Protein AF-A0A8J3AEP8-F1 (afdb_monomer_lite)

Secondary structure (DSSP, 8-state):
---PPPP-----------------PBBTTT--B-SSSB-SSHHHHHHHHHHHHHHHHHHHHS-TTTS-HHHHHHHHHHHHHHHHHHHHTT-

Foldseek 3Di:
DDDDDDDDDDPPPPPPPPPPVLVQAAALQPRHGHNDHAHPDPVSLVRLVVLLVVLVVVVVVDDPVPDDPVSVVVSVVSNVSSVVRNVVVVD

pLDDT: mean 77.84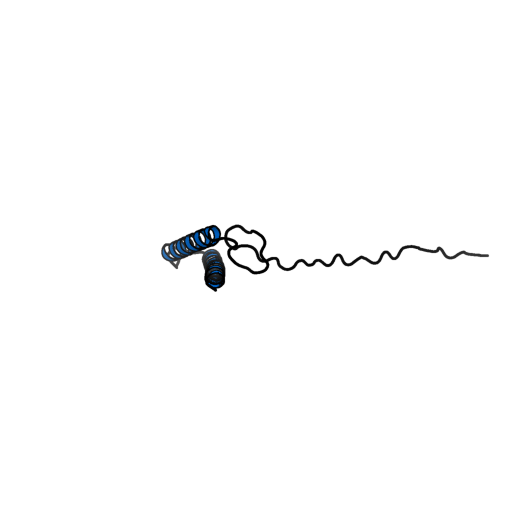, std 19.44, range [43.12, 97.62]

Structure (mmCIF, N/CA/C/O backbone):
data_AF-A0A8J3AEP8-F1
#
_entry.id   AF-A0A8J3AEP8-F1
#
loop_
_atom_site.group_PDB
_atom_site.id
_atom_site.type_symbol
_atom_site.label_atom_id
_atom_site.label_alt_id
_atom_site.label_comp_id
_atom_site.label_asym_id
_atom_site.label_entity_id
_atom_site.label_seq_id
_atom_site.pdbx_PDB_ins_code
_atom_site.Cartn_x
_atom_site.Cartn_y
_atom_site.Cartn_z
_atom_site.occupancy
_atom_site.B_iso_or_equiv
_atom_site.auth_seq_id
_atom_site.auth_comp_id
_atom_site.auth_asym_id
_atom_site.auth_atom_id
_atom_site.pdbx_PDB_model_num
ATOM 1 N N . MET A 1 1 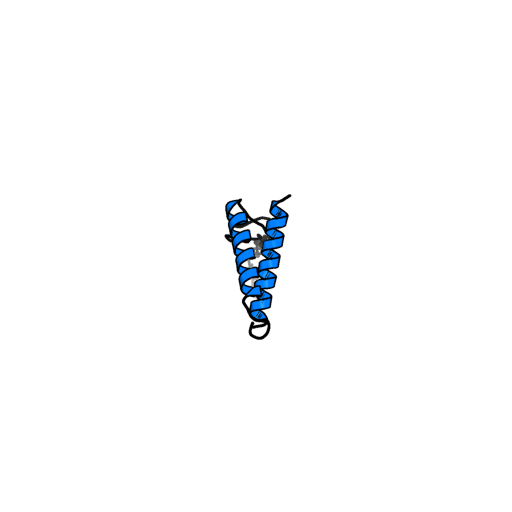? 47.566 -61.691 23.738 1.00 43.12 1 MET A N 1
ATOM 2 C CA . MET A 1 1 ? 46.300 -60.944 23.882 1.00 43.12 1 MET A CA 1
ATOM 3 C C . MET A 1 1 ? 46.431 -59.678 23.055 1.00 43.12 1 MET A C 1
ATOM 5 O O . MET A 1 1 ? 47.072 -58.738 23.500 1.00 43.12 1 MET A O 1
ATOM 9 N N . SER A 1 2 ? 45.931 -59.704 21.820 1.00 45.34 2 SER A N 1
ATOM 10 C CA . SER A 1 2 ? 46.019 -58.591 20.869 1.00 45.34 2 SER A CA 1
ATOM 11 C C . SER A 1 2 ? 44.603 -58.106 20.599 1.00 45.34 2 SER A C 1
ATOM 13 O O . SER A 1 2 ? 43.795 -58.874 20.084 1.00 45.34 2 SER A O 1
ATOM 15 N N . LEU A 1 3 ? 44.286 -56.869 20.980 1.00 48.00 3 LEU A N 1
ATOM 16 C CA . LEU A 1 3 ? 43.007 -56.240 20.658 1.00 48.00 3 LEU A CA 1
ATOM 17 C C . LEU A 1 3 ? 43.266 -55.084 19.693 1.00 48.00 3 LEU A C 1
ATOM 19 O O . LEU A 1 3 ? 43.849 -54.060 20.047 1.00 48.00 3 LEU A O 1
ATOM 23 N N . SER A 1 4 ? 42.873 -55.316 18.445 1.00 44.62 4 SER A N 1
ATOM 24 C CA . SER A 1 4 ? 42.937 -54.380 17.330 1.00 44.62 4 SER A CA 1
ATOM 25 C C . SER A 1 4 ? 42.000 -53.190 17.557 1.00 44.62 4 SER A C 1
ATOM 27 O O . SER A 1 4 ? 40.836 -53.362 17.914 1.00 44.62 4 SER A O 1
ATOM 29 N N . ARG A 1 5 ? 42.504 -51.974 17.312 1.00 55.38 5 ARG A N 1
ATOM 30 C CA . ARG A 1 5 ? 41.705 -50.737 17.250 1.00 55.38 5 ARG A CA 1
ATOM 31 C C . ARG A 1 5 ? 40.813 -50.761 16.002 1.00 55.38 5 ARG A C 1
ATOM 33 O O . ARG A 1 5 ? 41.337 -51.045 14.925 1.00 55.38 5 ARG A O 1
ATOM 40 N N . PRO A 1 6 ? 39.523 -50.399 16.083 1.00 51.81 6 PRO A N 1
ATOM 41 C CA . PRO A 1 6 ? 38.740 -50.142 14.886 1.00 51.81 6 PRO A CA 1
ATOM 42 C C . PRO A 1 6 ? 39.096 -48.772 14.291 1.00 51.81 6 PRO A C 1
ATOM 44 O O . PRO A 1 6 ? 39.156 -47.753 14.980 1.00 51.81 6 PRO A O 1
ATOM 47 N N . HIS A 1 7 ? 39.350 -48.786 12.986 1.00 47.69 7 HIS A N 1
ATOM 48 C CA . HIS A 1 7 ? 39.478 -47.630 12.109 1.00 47.69 7 HIS A CA 1
ATOM 49 C C . HIS A 1 7 ? 38.065 -47.141 11.754 1.00 47.69 7 HIS A C 1
ATOM 51 O O . HIS A 1 7 ? 37.278 -47.914 11.213 1.00 47.69 7 HIS A O 1
ATOM 57 N N . VAL A 1 8 ? 37.734 -45.887 12.069 1.00 54.34 8 VAL A N 1
ATOM 58 C CA . VAL A 1 8 ? 36.500 -45.233 11.606 1.00 54.34 8 VAL A CA 1
ATOM 59 C C . VAL A 1 8 ? 36.882 -44.294 10.460 1.00 54.34 8 VAL A C 1
ATOM 61 O O . VAL A 1 8 ? 37.565 -43.301 10.715 1.00 54.34 8 VAL A O 1
ATOM 64 N N . PRO A 1 9 ? 36.497 -44.586 9.206 1.00 48.09 9 PRO A N 1
ATOM 65 C CA . PRO A 1 9 ? 36.633 -43.646 8.110 1.00 48.09 9 PRO A CA 1
ATOM 66 C C . PRO A 1 9 ? 35.377 -42.771 8.029 1.00 48.09 9 PRO A C 1
ATOM 68 O O . PRO A 1 9 ? 34.260 -43.247 8.222 1.00 48.09 9 PRO A O 1
ATOM 71 N N . GLY A 1 10 ? 35.562 -41.498 7.685 1.00 43.84 10 GLY A N 1
ATOM 72 C CA . GLY A 1 10 ? 34.460 -40.638 7.259 1.00 43.84 10 GLY A CA 1
ATOM 73 C C . GLY A 1 10 ? 34.007 -39.612 8.287 1.00 43.84 10 GLY A C 1
ATOM 74 O O . GLY A 1 10 ? 32.818 -39.517 8.578 1.00 43.84 10 GLY A O 1
ATOM 75 N N . SER A 1 11 ? 34.919 -38.750 8.741 1.00 45.50 11 SER A N 1
ATOM 76 C CA . SER A 1 11 ? 34.528 -37.366 9.023 1.00 45.50 11 SER A CA 1
ATOM 77 C C . SER A 1 11 ? 34.178 -36.715 7.685 1.00 45.50 11 SER A C 1
ATOM 79 O O . SER A 1 11 ? 34.989 -36.013 7.090 1.00 45.50 11 SER A O 1
ATOM 81 N N . ALA A 1 12 ? 32.989 -37.022 7.165 1.00 47.25 12 ALA A N 1
ATOM 82 C CA . ALA A 1 12 ? 32.342 -36.142 6.216 1.00 47.25 12 ALA A CA 1
ATOM 83 C C . ALA A 1 12 ? 32.110 -34.850 6.991 1.00 47.25 12 ALA A C 1
ATOM 85 O O . ALA A 1 12 ? 31.222 -34.771 7.841 1.00 47.25 12 ALA A O 1
ATOM 86 N N . GLU A 1 13 ? 32.993 -33.880 6.764 1.00 50.00 13 GLU A N 1
ATOM 87 C CA . GLU A 1 13 ? 32.753 -32.495 7.121 1.00 50.00 13 GLU A CA 1
ATOM 88 C C . GLU A 1 13 ? 31.295 -32.201 6.761 1.00 50.00 13 GLU A C 1
ATOM 90 O O . GLU 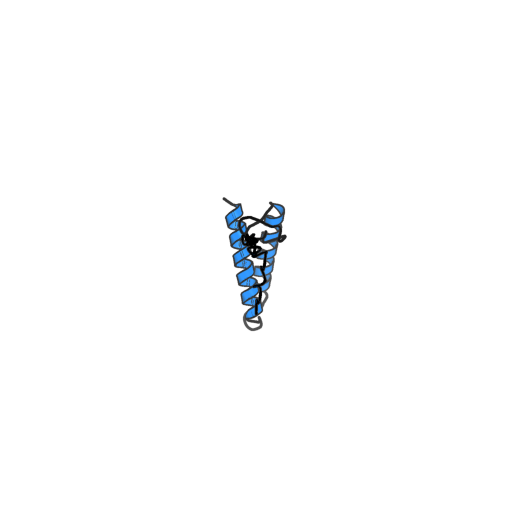A 1 13 ? 30.886 -32.492 5.626 1.00 50.00 13 GLU A O 1
ATOM 95 N N . PRO A 1 14 ? 30.471 -31.681 7.684 1.00 47.94 14 PRO A N 1
ATOM 96 C CA . PRO A 1 14 ? 29.239 -31.074 7.251 1.00 47.94 14 PRO A CA 1
ATOM 97 C C . PRO A 1 14 ? 29.702 -29.934 6.354 1.00 47.94 14 PRO A C 1
ATOM 99 O O . PRO A 1 14 ? 30.164 -28.905 6.845 1.00 47.94 14 PRO A O 1
ATOM 102 N N . ARG A 1 15 ? 29.653 -30.149 5.029 1.00 43.56 15 ARG A N 1
ATOM 103 C CA . ARG A 1 15 ? 29.642 -29.066 4.055 1.00 43.56 15 ARG A CA 1
ATOM 104 C C . ARG A 1 15 ? 28.562 -28.171 4.604 1.00 43.56 15 ARG A C 1
ATOM 106 O O . ARG A 1 15 ? 27.389 -28.544 4.575 1.00 43.56 15 ARG A O 1
ATOM 113 N N . ALA A 1 16 ? 28.991 -27.069 5.208 1.00 47.66 16 ALA A N 1
ATOM 114 C CA . ALA A 1 16 ? 28.137 -25.959 5.505 1.00 47.66 16 ALA A CA 1
ATOM 115 C C . ALA A 1 16 ? 27.498 -25.663 4.156 1.00 47.66 16 ALA A C 1
ATOM 117 O O . ALA A 1 16 ? 28.115 -25.085 3.261 1.00 47.66 16 ALA A O 1
ATOM 118 N N . ALA A 1 17 ? 26.291 -26.193 3.960 1.00 48.34 17 ALA A N 1
ATOM 119 C CA . ALA A 1 17 ? 25.344 -25.611 3.058 1.00 48.34 17 ALA A CA 1
ATOM 120 C C . ALA A 1 17 ? 25.226 -24.214 3.636 1.00 48.34 17 ALA A C 1
ATOM 122 O O . ALA A 1 17 ? 24.574 -24.011 4.660 1.00 48.34 17 ALA A O 1
ATOM 123 N N . HIS A 1 18 ? 26.029 -23.307 3.082 1.00 45.38 18 HIS A N 1
ATOM 124 C CA . HIS A 1 18 ? 25.874 -21.895 3.283 1.00 45.38 18 HIS A CA 1
ATOM 125 C C . HIS A 1 18 ? 24.421 -21.660 2.923 1.00 45.38 18 HIS A C 1
ATOM 127 O O . HIS A 1 18 ? 24.041 -21.647 1.752 1.00 45.38 18 HIS A O 1
ATOM 133 N N . ALA A 1 19 ? 23.592 -21.582 3.957 1.00 45.47 19 ALA A N 1
ATOM 134 C CA . ALA A 1 19 ? 22.339 -20.893 3.901 1.00 45.47 19 ALA A CA 1
ATOM 135 C C . ALA A 1 19 ? 22.723 -19.437 3.626 1.00 45.47 19 ALA A C 1
ATOM 137 O O . ALA A 1 19 ? 22.692 -18.591 4.510 1.00 45.47 19 ALA A O 1
ATOM 138 N N . ASP A 1 20 ? 23.083 -19.152 2.373 1.00 43.25 20 ASP A N 1
ATOM 139 C CA . ASP A 1 20 ? 22.866 -17.871 1.717 1.00 43.25 20 ASP A CA 1
ATOM 140 C C . ASP A 1 20 ? 21.337 -17.726 1.587 1.00 43.25 20 ASP A C 1
ATOM 142 O O . ASP A 1 20 ? 20.770 -17.527 0.517 1.00 43.25 20 ASP A O 1
ATOM 146 N N . ALA A 1 21 ? 20.632 -17.820 2.718 1.00 47.06 21 ALA A N 1
ATOM 147 C CA . ALA A 1 21 ? 19.422 -17.069 2.929 1.00 47.06 21 ALA A CA 1
ATOM 148 C C . ALA A 1 21 ? 19.891 -15.617 3.020 1.00 47.06 21 ALA A C 1
ATOM 150 O O . ALA A 1 21 ? 19.887 -14.999 4.080 1.00 47.06 21 ALA A O 1
ATOM 151 N N . ARG A 1 22 ? 20.342 -15.066 1.884 1.00 52.16 22 ARG A N 1
ATOM 152 C CA . ARG A 1 22 ? 20.113 -13.653 1.632 1.00 52.16 22 ARG A CA 1
ATOM 153 C C . ARG A 1 22 ? 18.641 -13.508 1.922 1.00 52.16 22 ARG A C 1
ATOM 155 O O . ARG A 1 22 ? 17.842 -14.192 1.277 1.00 52.16 22 ARG A O 1
ATOM 162 N N . ASP A 1 23 ? 18.321 -12.748 2.960 1.00 53.72 23 ASP A N 1
ATOM 163 C CA . ASP A 1 23 ? 16.975 -12.285 3.247 1.00 53.72 23 ASP A CA 1
ATOM 164 C C . ASP A 1 23 ? 16.495 -11.627 1.953 1.00 53.72 23 ASP A C 1
ATOM 166 O O . ASP A 1 23 ? 16.782 -10.465 1.668 1.00 53.72 23 ASP A O 1
ATOM 170 N N . THR A 1 24 ? 15.928 -12.443 1.066 1.00 55.28 24 THR A N 1
ATOM 171 C CA . THR A 1 24 ? 15.606 -12.044 -0.292 1.00 55.28 24 THR A CA 1
ATOM 172 C C . THR A 1 24 ? 14.332 -11.273 -0.104 1.00 55.28 24 THR A C 1
ATOM 174 O O . THR A 1 24 ? 13.249 -11.844 0.042 1.00 55.28 24 THR A O 1
ATOM 177 N N . ALA A 1 25 ? 14.490 -9.970 0.059 1.00 77.06 25 ALA A N 1
ATOM 178 C CA . ALA A 1 25 ? 13.382 -9.101 0.332 1.00 77.06 25 ALA A CA 1
ATOM 179 C C . ALA A 1 25 ? 12.351 -9.235 -0.794 1.00 77.06 25 ALA A C 1
ATOM 181 O O . ALA A 1 25 ? 12.678 -9.219 -1.971 1.00 77.06 25 ALA A O 1
ATOM 182 N N . GLY A 1 26 ? 11.083 -9.425 -0.449 1.00 88.12 26 GLY A N 1
ATOM 183 C CA . GLY A 1 26 ? 10.039 -9.619 -1.451 1.00 88.12 26 GLY A CA 1
ATOM 184 C C . GLY A 1 26 ? 9.533 -8.301 -2.033 1.00 88.12 26 GLY A C 1
ATOM 185 O O . GLY A 1 26 ? 9.514 -7.261 -1.367 1.00 88.12 26 GLY A O 1
ATOM 186 N N . CYS A 1 27 ? 9.011 -8.367 -3.255 1.00 91.75 27 CYS A N 1
ATOM 187 C CA . CYS A 1 27 ? 8.123 -7.350 -3.788 1.00 91.75 27 CYS A CA 1
ATOM 188 C C . CYS A 1 27 ? 6.950 -7.167 -2.822 1.00 91.75 27 CYS A C 1
ATOM 190 O O . CYS A 1 27 ? 6.216 -8.113 -2.534 1.00 91.75 27 CYS A O 1
ATOM 192 N N . VAL A 1 28 ? 6.724 -5.945 -2.346 1.00 92.25 28 VAL A N 1
ATOM 193 C CA . VAL A 1 28 ? 5.695 -5.677 -1.332 1.00 92.25 28 VAL A CA 1
ATOM 194 C C . VAL A 1 28 ? 4.278 -5.966 -1.832 1.00 92.25 28 VAL A C 1
ATOM 196 O O . VAL A 1 28 ? 3.392 -6.213 -1.013 1.00 92.25 28 VAL A O 1
ATOM 199 N N . ALA A 1 29 ? 4.067 -5.947 -3.153 1.00 93.50 29 ALA A N 1
ATOM 200 C CA . ALA A 1 29 ? 2.767 -6.161 -3.783 1.00 93.50 29 ALA A CA 1
ATOM 201 C C . ALA A 1 29 ? 2.501 -7.631 -4.144 1.00 93.50 29 ALA A C 1
ATOM 203 O O . ALA A 1 29 ? 1.423 -8.136 -3.847 1.00 93.50 29 ALA A O 1
ATOM 204 N N . CYS A 1 30 ? 3.454 -8.318 -4.784 1.00 92.38 30 CYS A N 1
ATOM 205 C CA . CYS A 1 30 ? 3.246 -9.678 -5.304 1.00 92.38 30 CYS A CA 1
ATOM 206 C C . CYS A 1 30 ? 4.096 -10.759 -4.621 1.00 92.38 30 CYS A C 1
ATOM 208 O O . CYS A 1 30 ? 3.934 -11.935 -4.929 1.00 92.38 30 CYS A O 1
ATOM 210 N N . GLY A 1 31 ? 5.013 -10.384 -3.726 1.00 90.38 31 GLY A N 1
ATOM 211 C CA . GLY A 1 31 ? 5.899 -11.318 -3.029 1.00 90.38 31 GLY A CA 1
ATOM 212 C C . GLY A 1 31 ? 7.028 -11.899 -3.882 1.00 90.38 31 GLY A C 1
ATOM 213 O O . GLY A 1 31 ? 7.789 -12.715 -3.374 1.00 90.38 31 GLY A O 1
ATOM 214 N N . ALA A 1 32 ? 7.165 -11.491 -5.151 1.00 90.44 32 ALA A N 1
ATOM 215 C CA . ALA A 1 32 ? 8.271 -11.928 -6.001 1.00 90.44 32 ALA A CA 1
ATOM 216 C C . ALA A 1 32 ? 9.627 -11.600 -5.347 1.00 90.44 32 ALA A C 1
ATOM 218 O O . ALA A 1 32 ? 9.764 -10.510 -4.790 1.00 90.44 32 ALA A O 1
ATOM 219 N N . PRO A 1 33 ? 10.618 -12.502 -5.403 1.00 89.06 33 PRO A N 1
ATOM 220 C CA . PRO A 1 33 ? 11.915 -12.285 -4.770 1.00 89.06 33 PRO A CA 1
ATOM 221 C C . PRO A 1 33 ? 12.639 -11.080 -5.385 1.00 89.06 33 PRO A C 1
ATOM 223 O O . PRO A 1 33 ? 12.683 -10.941 -6.607 1.00 89.06 33 PRO A O 1
ATOM 226 N N . LEU A 1 34 ? 13.212 -10.223 -4.539 1.00 85.19 34 LEU A N 1
ATOM 227 C CA . LEU A 1 34 ? 14.056 -9.086 -4.904 1.00 85.19 34 LEU A CA 1
ATOM 228 C C . LEU A 1 34 ? 15.304 -9.049 -4.010 1.00 85.19 34 LEU A C 1
ATOM 230 O O . LEU A 1 34 ? 15.327 -9.579 -2.902 1.00 85.19 34 LEU A O 1
ATOM 234 N N . GLU A 1 35 ? 16.357 -8.387 -4.484 1.00 82.06 35 GLU A N 1
ATOM 235 C CA . GLU A 1 35 ? 17.556 -8.149 -3.667 1.00 82.06 35 GLU A CA 1
ATOM 236 C C . GLU A 1 35 ? 17.296 -7.115 -2.560 1.00 82.06 35 GLU A C 1
ATOM 238 O O . GLU A 1 35 ? 17.939 -7.144 -1.514 1.00 82.06 35 GLU A O 1
ATOM 243 N N . THR A 1 36 ? 16.329 -6.216 -2.769 1.00 80.31 36 THR A N 1
ATOM 244 C CA . THR A 1 36 ? 15.904 -5.202 -1.798 1.00 80.31 36 THR A CA 1
ATOM 245 C C . THR A 1 36 ? 14.374 -5.087 -1.746 1.00 80.31 36 THR A C 1
ATOM 247 O O . THR A 1 36 ? 13.700 -5.335 -2.752 1.00 80.31 36 THR A O 1
ATOM 250 N N . PRO A 1 37 ? 13.778 -4.728 -0.588 1.00 81.69 37 PRO A N 1
ATOM 251 C CA . PRO A 1 37 ? 12.327 -4.619 -0.471 1.00 81.69 37 PRO A CA 1
ATOM 252 C C . PRO A 1 37 ? 11.809 -3.496 -1.369 1.00 81.69 37 PRO A C 1
ATOM 254 O O . PRO A 1 37 ? 12.245 -2.352 -1.255 1.00 81.69 37 PRO A O 1
ATOM 257 N N . GLY A 1 38 ? 10.848 -3.798 -2.240 1.00 90.50 38 GLY A N 1
ATOM 258 C CA . GLY A 1 38 ? 10.416 -2.826 -3.241 1.00 90.50 38 GLY A CA 1
ATOM 259 C C . GLY A 1 38 ? 9.226 -3.277 -4.073 1.00 90.50 38 GLY A C 1
ATOM 260 O O . GLY A 1 38 ? 8.462 -4.152 -3.674 1.00 90.50 38 GLY A O 1
ATOM 261 N N . CYS A 1 39 ? 9.055 -2.658 -5.237 1.00 92.62 39 CYS A N 1
ATOM 262 C CA . CYS A 1 39 ? 8.131 -3.121 -6.270 1.00 92.62 39 CYS A CA 1
ATOM 263 C C . CYS A 1 39 ? 8.945 -3.686 -7.437 1.00 92.62 39 CYS A C 1
ATOM 265 O O . CYS A 1 39 ? 9.919 -3.069 -7.845 1.00 92.62 39 CYS A O 1
ATOM 267 N N . CYS A 1 40 ? 8.546 -4.831 -7.994 1.00 91.81 40 CYS A N 1
ATOM 268 C CA . CYS A 1 40 ? 9.263 -5.456 -9.115 1.00 91.81 40 CYS A CA 1
ATOM 269 C C . CYS A 1 40 ? 8.795 -4.970 -10.500 1.00 91.81 40 CYS A C 1
ATOM 271 O O . CYS A 1 40 ? 9.392 -5.314 -11.514 1.00 91.81 40 CYS A O 1
ATOM 273 N N . SER A 1 41 ? 7.691 -4.219 -10.569 1.00 93.31 41 SER A N 1
ATOM 274 C CA . SER A 1 41 ? 7.119 -3.710 -11.818 1.00 93.31 41 SER A CA 1
ATOM 275 C C . SER A 1 41 ? 6.248 -2.479 -11.581 1.00 93.31 41 SER A C 1
ATOM 277 O O . SER A 1 41 ? 5.775 -2.236 -10.467 1.00 93.31 41 SER A O 1
ATOM 279 N N . LEU A 1 42 ? 5.952 -1.741 -12.656 1.00 94.25 42 LEU A N 1
ATOM 280 C CA . LEU A 1 42 ? 5.022 -0.610 -12.614 1.00 94.25 42 LEU A CA 1
ATOM 281 C C . LEU A 1 42 ? 3.615 -1.025 -12.150 1.00 94.25 42 LEU A C 1
ATOM 283 O O . LEU A 1 42 ? 2.944 -0.273 -11.443 1.00 94.25 42 LEU A O 1
ATOM 287 N N . ASP A 1 43 ? 3.160 -2.226 -12.502 1.00 95.75 43 ASP A N 1
ATOM 288 C CA . ASP A 1 43 ? 1.862 -2.718 -12.036 1.00 95.75 43 ASP A CA 1
ATOM 289 C C . ASP A 1 43 ? 1.875 -3.034 -10.539 1.00 95.75 43 ASP A C 1
ATOM 291 O O . ASP A 1 43 ? 0.896 -2.740 -9.849 1.00 95.75 43 ASP A O 1
ATOM 295 N N . CYS A 1 44 ? 3.004 -3.513 -10.004 1.00 95.12 44 CYS A N 1
ATOM 296 C CA . CYS A 1 44 ? 3.198 -3.656 -8.561 1.00 95.12 44 CYS A CA 1
ATOM 297 C C . CYS A 1 44 ? 3.222 -2.298 -7.851 1.00 95.12 44 CYS A C 1
ATOM 299 O O . CYS A 1 44 ? 2.623 -2.170 -6.788 1.00 95.12 44 CYS A O 1
ATOM 301 N N . VAL A 1 45 ? 3.817 -1.266 -8.456 1.00 94.88 45 VAL A N 1
ATOM 302 C CA . VAL A 1 45 ? 3.763 0.116 -7.941 1.00 94.88 45 VAL A CA 1
ATOM 303 C C . VAL A 1 45 ? 2.318 0.614 -7.876 1.00 94.88 45 VAL A C 1
ATOM 305 O O . VAL A 1 45 ? 1.878 1.144 -6.855 1.00 94.88 45 VAL A O 1
ATOM 308 N N . ARG A 1 46 ? 1.539 0.411 -8.945 1.00 96.31 46 ARG A N 1
ATOM 309 C CA . ARG A 1 46 ? 0.117 0.789 -8.981 1.00 96.31 46 ARG A CA 1
ATOM 310 C C . ARG A 1 46 ? -0.700 0.025 -7.939 1.00 96.31 46 ARG A C 1
ATOM 312 O O . ARG A 1 46 ? -1.564 0.619 -7.298 1.00 96.31 46 ARG A O 1
ATOM 319 N N . ALA A 1 47 ? -0.438 -1.269 -7.764 1.00 96.44 47 ALA A N 1
ATOM 320 C CA . ALA A 1 47 ? -1.094 -2.092 -6.752 1.00 96.44 47 ALA A CA 1
ATOM 321 C C . ALA A 1 47 ? -0.745 -1.632 -5.329 1.00 96.44 47 ALA A C 1
ATOM 323 O O . ALA A 1 47 ? -1.651 -1.400 -4.534 1.00 96.44 47 ALA A O 1
ATOM 324 N N . ALA A 1 48 ? 0.539 -1.404 -5.044 1.00 95.50 48 ALA A N 1
ATOM 325 C CA . ALA A 1 48 ? 1.014 -0.911 -3.755 1.00 95.50 48 ALA A CA 1
ATOM 326 C C . ALA A 1 48 ? 0.401 0.452 -3.397 1.00 95.50 48 ALA A C 1
ATOM 328 O O . ALA A 1 48 ? -0.000 0.674 -2.256 1.00 95.50 48 ALA A O 1
ATOM 329 N N . ARG A 1 49 ? 0.272 1.354 -4.378 1.00 96.56 49 ARG A N 1
ATOM 330 C CA . ARG A 1 49 ? -0.379 2.654 -4.184 1.00 96.56 49 ARG A CA 1
ATOM 331 C C . ARG A 1 49 ? -1.867 2.519 -3.851 1.00 96.56 49 ARG A C 1
ATOM 333 O O . ARG A 1 49 ? -2.322 3.159 -2.908 1.00 96.56 49 ARG A O 1
ATOM 340 N N . ARG A 1 50 ? -2.605 1.677 -4.583 1.00 97.62 50 ARG A N 1
ATOM 341 C CA . ARG A 1 50 ? -4.022 1.404 -4.286 1.00 97.62 50 ARG A CA 1
ATOM 342 C C . ARG A 1 50 ? -4.197 0.832 -2.882 1.00 97.62 50 ARG A C 1
ATOM 344 O O . ARG A 1 50 ? -5.035 1.310 -2.129 1.00 97.62 50 ARG A O 1
ATOM 351 N N . GLU A 1 51 ? -3.355 -0.127 -2.501 1.00 96.56 51 GLU A N 1
ATOM 352 C CA . GLU A 1 51 ? -3.402 -0.720 -1.163 1.00 96.56 51 GLU A CA 1
ATOM 353 C C . GLU A 1 51 ? -3.125 0.319 -0.063 1.00 96.56 51 GLU A C 1
ATOM 355 O O . GLU A 1 51 ? -3.799 0.333 0.967 1.00 96.56 51 GLU A O 1
ATOM 360 N N . LEU A 1 52 ? -2.167 1.225 -0.285 1.00 95.94 52 LEU A N 1
ATOM 361 C CA . LEU A 1 52 ? -1.870 2.313 0.647 1.00 95.94 52 LEU A CA 1
ATOM 362 C C . LEU A 1 52 ? -3.083 3.237 0.833 1.00 95.94 52 LEU A C 1
ATOM 364 O O . LEU A 1 52 ? -3.453 3.555 1.966 1.00 95.94 52 LEU A O 1
ATOM 368 N N . GLU A 1 53 ? -3.715 3.648 -0.267 1.00 96.00 53 GLU A N 1
ATOM 369 C CA . GLU A 1 53 ? -4.917 4.489 -0.261 1.00 96.00 53 GLU A CA 1
ATOM 370 C C . GLU A 1 53 ? -6.080 3.792 0.472 1.00 96.00 53 GLU A C 1
ATOM 372 O O . GLU A 1 53 ? -6.728 4.400 1.333 1.00 96.00 53 GLU A O 1
ATOM 377 N N . ASP A 1 54 ? -6.277 2.493 0.234 1.00 95.12 54 ASP A N 1
ATOM 378 C CA . ASP A 1 54 ? -7.290 1.679 0.910 1.00 95.12 54 ASP A CA 1
ATOM 379 C C . ASP A 1 54 ? -7.036 1.552 2.414 1.00 95.12 54 ASP A C 1
ATOM 381 O O . ASP A 1 54 ? -7.961 1.711 3.220 1.00 95.12 54 ASP A O 1
ATOM 385 N N . ASN A 1 55 ? -5.792 1.296 2.819 1.00 93.75 55 ASN A N 1
ATOM 386 C CA . ASN A 1 55 ? -5.411 1.180 4.224 1.00 93.75 55 ASN A CA 1
ATOM 387 C C . ASN A 1 55 ? -5.590 2.507 4.966 1.00 93.75 55 ASN A C 1
ATOM 389 O O . ASN A 1 55 ? -6.097 2.519 6.089 1.00 93.75 55 ASN A O 1
ATOM 393 N N . VAL A 1 56 ? -5.229 3.633 4.344 1.00 91.31 56 VAL A N 1
ATOM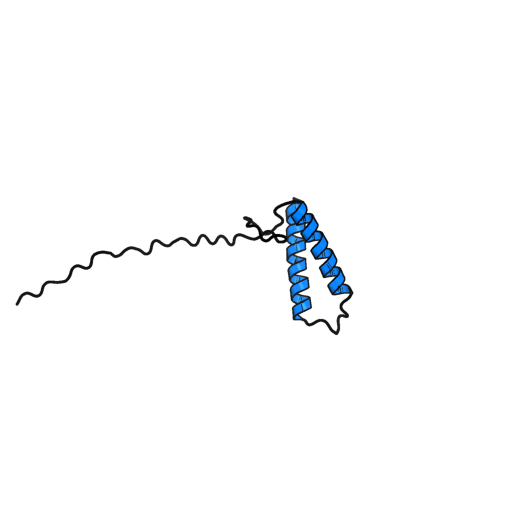 394 C CA . VAL A 1 56 ? -5.497 4.971 4.892 1.00 91.31 56 VAL A CA 1
ATOM 395 C C . VAL A 1 56 ? -7.003 5.213 4.999 1.00 91.31 56 VAL A C 1
ATOM 397 O O . VAL A 1 56 ? -7.475 5.683 6.035 1.00 91.31 56 VAL A O 1
ATOM 400 N N . GLY A 1 57 ? -7.778 4.844 3.978 1.00 90.56 57 GLY A N 1
ATOM 401 C CA . GLY A 1 57 ? -9.238 4.917 4.011 1.00 90.56 57 GLY A CA 1
ATOM 402 C C . GLY A 1 57 ? -9.843 4.084 5.145 1.00 90.56 57 GLY A C 1
ATOM 403 O O . GLY A 1 57 ? -10.735 4.559 5.848 1.00 90.56 57 GLY A O 1
ATOM 404 N N . ARG A 1 58 ? -9.328 2.870 5.377 1.00 88.94 58 ARG A N 1
ATOM 405 C CA . ARG A 1 58 ? -9.713 2.014 6.510 1.00 88.94 58 ARG A CA 1
ATOM 406 C C . ARG A 1 58 ? -9.381 2.685 7.837 1.00 88.94 58 ARG A C 1
ATOM 408 O O . ARG A 1 58 ? -10.278 2.832 8.654 1.00 88.94 58 ARG A O 1
ATOM 415 N N . LEU A 1 59 ? -8.149 3.160 8.025 1.00 86.88 59 LEU A N 1
ATOM 416 C CA . LEU A 1 59 ? -7.738 3.857 9.250 1.00 86.88 59 LEU A CA 1
ATOM 417 C C . LEU A 1 59 ? -8.583 5.105 9.538 1.00 86.88 59 LEU A C 1
ATOM 419 O O . LEU A 1 59 ? -8.857 5.385 10.699 1.00 86.88 59 LEU A O 1
ATOM 423 N N . ARG A 1 60 ? -9.020 5.836 8.504 1.00 86.38 60 ARG A N 1
ATOM 424 C CA . ARG A 1 60 ? -9.900 7.009 8.648 1.00 86.38 60 ARG A CA 1
ATOM 425 C C . ARG A 1 60 ? -11.341 6.650 9.009 1.00 86.38 60 ARG A C 1
ATOM 427 O O . ARG A 1 60 ? -11.954 7.365 9.791 1.00 86.38 60 ARG A O 1
ATOM 434 N N . ARG A 1 61 ? -11.899 5.591 8.407 1.00 85.00 61 ARG A N 1
ATOM 435 C CA . ARG A 1 61 ? -13.283 5.141 8.668 1.00 85.00 61 ARG A CA 1
ATOM 436 C C . ARG A 1 61 ? -13.433 4.478 10.026 1.00 85.00 61 ARG A C 1
ATOM 438 O O . ARG A 1 61 ? -14.490 4.548 10.643 1.00 85.00 61 ARG A O 1
ATOM 445 N N . LEU A 1 62 ? -12.384 3.799 10.455 1.00 81.44 62 LEU A N 1
ATOM 446 C CA . LEU A 1 62 ? -12.324 3.203 11.762 1.00 81.44 62 LEU A CA 1
ATOM 447 C C . LEU A 1 62 ? -12.349 4.309 12.833 1.00 81.44 62 LEU A C 1
ATOM 449 O O . LEU A 1 62 ? -11.420 5.110 12.937 1.00 81.44 62 LEU A O 1
ATOM 453 N N . GLN A 1 63 ? -13.412 4.361 13.640 1.00 68.44 63 GLN A N 1
ATOM 454 C CA . GLN A 1 63 ? -13.457 5.261 14.791 1.00 68.44 63 GLN A CA 1
ATOM 455 C C . GLN A 1 63 ? -12.330 4.870 15.750 1.00 68.44 63 GLN A C 1
ATOM 457 O O . GLN A 1 63 ? -12.217 3.711 16.144 1.00 68.44 63 GLN A O 1
ATOM 462 N N . TRP A 1 64 ? -11.478 5.826 16.130 1.00 63.69 64 TRP A N 1
ATOM 463 C CA . TRP A 1 64 ? -10.251 5.571 16.901 1.00 63.69 64 TRP A CA 1
ATOM 464 C C . TRP A 1 64 ? -10.472 4.797 18.215 1.00 63.69 64 TRP A C 1
ATOM 466 O O . TRP A 1 64 ? -9.519 4.223 18.743 1.00 63.69 64 TRP A O 1
ATOM 476 N N . ARG A 1 65 ? -11.708 4.760 18.724 1.00 64.81 65 ARG A N 1
ATOM 477 C CA . ARG A 1 65 ? -12.090 4.073 19.960 1.00 64.81 65 ARG A CA 1
ATOM 478 C C . ARG A 1 65 ? -12.324 2.564 19.810 1.00 64.81 65 ARG A C 1
ATOM 480 O O . ARG A 1 65 ? -12.074 1.861 20.778 1.00 64.81 65 ARG A O 1
ATOM 487 N N . ASP A 1 66 ? -12.673 2.068 18.621 1.00 72.44 66 ASP A N 1
ATOM 488 C CA . ASP A 1 66 ? -13.112 0.668 18.438 1.00 72.44 66 ASP A CA 1
ATOM 489 C C . ASP A 1 66 ? -12.144 -0.190 17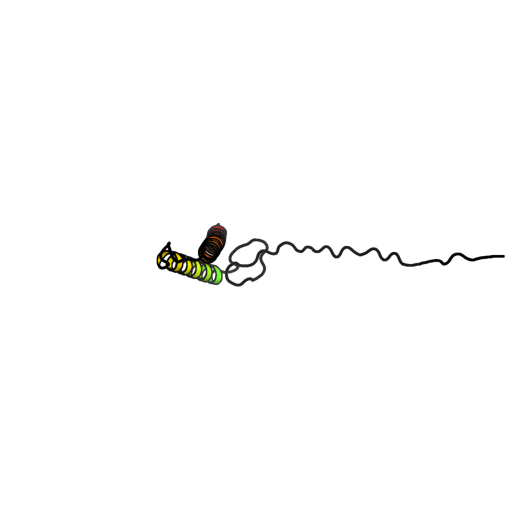.614 1.00 72.44 66 ASP A C 1
ATOM 491 O O . ASP A 1 66 ? -12.415 -1.351 17.315 1.00 72.44 66 ASP A O 1
ATOM 495 N N . VAL A 1 67 ? -10.993 0.362 17.222 1.00 73.88 67 VAL A N 1
ATOM 496 C CA . VAL A 1 67 ? -9.975 -0.405 16.491 1.00 73.88 67 VAL A CA 1
ATOM 497 C C . VAL A 1 67 ? -9.120 -1.174 17.476 1.00 73.88 67 VAL A C 1
ATOM 499 O O . VAL A 1 67 ? -8.436 -0.532 18.281 1.00 73.88 67 VAL A O 1
ATOM 502 N N . PRO A 1 68 ? -9.038 -2.510 17.357 1.00 86.31 68 PRO A N 1
ATOM 503 C CA . PRO A 1 68 ? -8.030 -3.267 18.075 1.00 86.31 68 PRO A CA 1
ATOM 504 C C . PRO A 1 68 ? -6.648 -2.676 17.784 1.00 86.31 68 PRO A C 1
ATOM 506 O O . PRO A 1 68 ? -6.288 -2.460 16.621 1.00 86.31 68 PRO A O 1
ATOM 509 N N . SER A 1 69 ? -5.869 -2.405 18.830 1.00 84.69 69 SER A N 1
ATOM 510 C CA . SER A 1 69 ? -4.523 -1.826 18.718 1.00 84.69 69 SER A CA 1
ATOM 511 C C . SER A 1 69 ? -3.648 -2.591 17.720 1.00 84.69 69 SER A C 1
ATOM 513 O O . SER A 1 69 ? -2.940 -1.974 16.927 1.00 84.69 69 SER A O 1
ATOM 515 N N . GLU A 1 70 ? -3.785 -3.916 17.680 1.00 89.56 70 GLU A N 1
ATOM 516 C CA . GLU A 1 70 ? -3.120 -4.807 16.728 1.00 89.56 70 GLU A CA 1
ATOM 517 C C . GLU A 1 70 ? -3.489 -4.511 15.266 1.00 89.56 70 GLU A C 1
ATOM 519 O O . GLU A 1 70 ? -2.618 -4.416 14.403 1.00 89.56 70 GLU A O 1
ATOM 524 N N . THR A 1 71 ? -4.774 -4.287 14.968 1.00 89.25 71 THR A N 1
ATOM 525 C CA . THR A 1 71 ? -5.217 -3.954 13.603 1.00 89.25 71 THR A CA 1
ATOM 526 C C . THR A 1 71 ? -4.636 -2.617 13.158 1.00 89.25 71 THR A C 1
ATOM 528 O O . THR A 1 71 ? -4.180 -2.485 12.020 1.00 89.25 71 THR A O 1
ATOM 531 N N . ARG A 1 72 ? -4.606 -1.632 14.064 1.00 88.38 72 ARG A N 1
ATOM 532 C CA . ARG A 1 72 ? -3.979 -0.334 13.800 1.00 88.38 72 ARG A CA 1
ATOM 533 C C . ARG A 1 72 ? -2.480 -0.494 13.557 1.00 88.38 72 ARG A C 1
ATOM 535 O O . ARG A 1 72 ? -1.985 0.039 12.570 1.00 88.38 72 ARG A O 1
ATOM 542 N N . ALA A 1 73 ? -1.781 -1.243 14.409 1.00 91.00 73 ALA A N 1
ATOM 543 C CA . ALA A 1 73 ? -0.350 -1.497 14.274 1.00 91.00 73 ALA A CA 1
ATOM 544 C C . ALA A 1 73 ? -0.029 -2.159 12.928 1.00 91.00 73 ALA A C 1
ATOM 546 O O . ALA A 1 73 ? 0.802 -1.646 12.182 1.00 91.00 73 ALA A O 1
ATOM 547 N N . ARG A 1 74 ? -0.769 -3.211 12.557 1.00 92.31 74 ARG A N 1
ATOM 548 C CA . ARG A 1 74 ? -0.579 -3.933 11.293 1.00 92.31 74 ARG A CA 1
ATOM 549 C C . ARG A 1 74 ? -0.799 -3.046 10.068 1.00 92.31 74 ARG A C 1
ATOM 551 O O . ARG A 1 74 ? -0.019 -3.109 9.121 1.00 92.31 74 ARG A O 1
ATOM 558 N N . LEU A 1 75 ? -1.852 -2.224 10.066 1.00 92.19 75 LEU A N 1
ATOM 559 C CA . LEU A 1 75 ? -2.120 -1.294 8.962 1.00 92.19 75 LEU A CA 1
ATOM 560 C C . LEU A 1 75 ? -1.040 -0.211 8.867 1.00 92.19 75 LEU A C 1
ATOM 562 O O . LEU A 1 75 ? -0.577 0.087 7.771 1.00 92.19 75 LEU A O 1
ATOM 566 N N . THR A 1 76 ? -0.606 0.345 9.998 1.00 91.88 76 THR 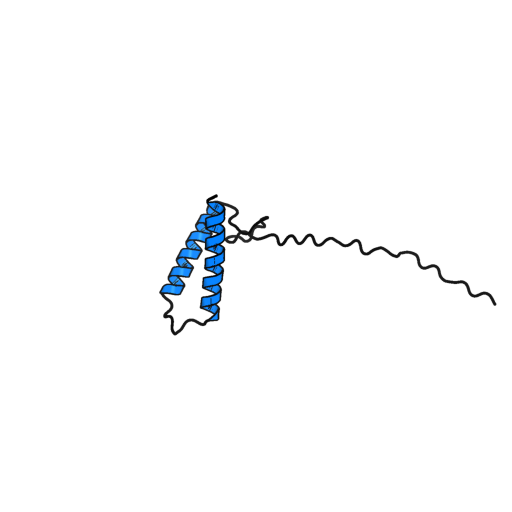A N 1
ATOM 567 C CA . THR A 1 76 ? 0.474 1.340 10.041 1.00 91.88 76 THR A CA 1
ATOM 568 C C . THR A 1 76 ? 1.794 0.758 9.540 1.00 91.88 76 THR A C 1
ATOM 570 O O . THR A 1 76 ? 2.443 1.358 8.686 1.00 91.88 76 THR A O 1
ATOM 573 N N . GLU A 1 77 ? 2.173 -0.431 10.005 1.00 94.38 77 GLU A N 1
ATOM 574 C CA . GLU A 1 77 ? 3.386 -1.127 9.572 1.00 94.38 77 GLU A CA 1
ATOM 575 C C . GLU A 1 77 ? 3.338 -1.445 8.070 1.00 94.38 77 GLU A C 1
ATOM 577 O O . GLU A 1 77 ? 4.290 -1.182 7.330 1.00 94.38 77 GLU A O 1
ATOM 582 N N . ARG A 1 78 ? 2.195 -1.950 7.584 1.00 94.88 78 ARG A N 1
ATOM 583 C CA . ARG A 1 78 ? 1.984 -2.207 6.157 1.00 94.88 78 ARG A CA 1
ATOM 584 C C . ARG A 1 78 ? 2.095 -0.923 5.335 1.00 94.88 78 ARG A C 1
ATOM 586 O O . ARG A 1 78 ? 2.777 -0.933 4.314 1.00 94.88 78 ARG A O 1
ATOM 593 N N . ASN A 1 79 ? 1.513 0.181 5.797 1.00 95.56 79 ASN A N 1
ATOM 594 C CA . ASN A 1 79 ? 1.620 1.483 5.137 1.00 95.56 79 ASN A CA 1
ATOM 595 C C . ASN A 1 79 ? 3.057 2.005 5.098 1.00 95.56 79 ASN A C 1
ATOM 597 O O . ASN A 1 79 ? 3.467 2.568 4.082 1.00 95.56 79 ASN A O 1
ATOM 601 N N . GLY A 1 80 ? 3.831 1.783 6.163 1.00 94.88 80 GLY A N 1
ATOM 602 C CA . GLY A 1 80 ? 5.258 2.098 6.203 1.00 94.88 80 GLY A CA 1
ATOM 603 C C . GLY A 1 80 ? 6.030 1.358 5.110 1.00 94.88 80 GLY A C 1
ATOM 604 O O . GLY A 1 80 ? 6.723 1.991 4.314 1.00 94.88 80 GLY A O 1
ATOM 605 N N . ARG A 1 81 ? 5.831 0.037 4.993 1.00 93.88 81 ARG A N 1
ATOM 606 C CA . ARG A 1 81 ? 6.458 -0.780 3.935 1.00 93.88 81 ARG A CA 1
ATOM 607 C C . ARG A 1 81 ? 6.061 -0.340 2.527 1.00 93.88 81 ARG A C 1
ATOM 609 O O . ARG A 1 81 ? 6.927 -0.212 1.666 1.00 93.88 81 ARG A O 1
ATOM 616 N N . LEU A 1 82 ? 4.771 -0.092 2.291 1.00 94.50 82 LEU A N 1
ATOM 617 C CA . LEU A 1 82 ? 4.277 0.369 0.988 1.00 94.50 82 LEU A CA 1
ATOM 618 C C . LEU A 1 82 ? 4.881 1.729 0.618 1.00 94.50 82 LEU A C 1
ATOM 620 O O . LEU A 1 82 ? 5.356 1.906 -0.499 1.00 94.50 82 LEU A O 1
ATOM 624 N N . THR A 1 83 ? 4.928 2.671 1.563 1.00 95.00 83 THR A N 1
ATOM 625 C CA . THR A 1 83 ? 5.522 3.998 1.345 1.00 95.00 83 THR A CA 1
ATOM 626 C C . THR A 1 83 ? 7.010 3.897 1.014 1.00 95.00 83 THR A C 1
ATOM 628 O O . THR A 1 83 ? 7.456 4.513 0.049 1.00 95.00 83 THR A O 1
ATOM 631 N N . ALA A 1 84 ? 7.768 3.086 1.760 1.00 92.19 84 ALA A N 1
ATOM 632 C CA . ALA A 1 84 ? 9.191 2.873 1.499 1.00 92.19 84 ALA A CA 1
ATOM 633 C C . ALA A 1 84 ? 9.435 2.293 0.095 1.00 92.19 84 ALA A C 1
ATOM 635 O O . ALA A 1 84 ? 10.247 2.829 -0.657 1.00 92.19 84 ALA A O 1
ATOM 636 N N . ALA A 1 85 ? 8.676 1.265 -0.296 1.00 91.44 85 ALA A N 1
ATOM 637 C CA . ALA A 1 85 ? 8.787 0.656 -1.621 1.00 91.44 85 ALA A CA 1
ATOM 638 C C . ALA A 1 85 ? 8.452 1.637 -2.759 1.00 91.44 85 ALA A C 1
ATOM 640 O O . ALA A 1 85 ? 9.113 1.635 -3.796 1.00 91.44 85 ALA A O 1
ATOM 641 N N . LEU A 1 86 ? 7.441 2.491 -2.569 1.00 93.00 86 LEU A N 1
ATOM 642 C CA . LEU A 1 86 ? 7.050 3.507 -3.552 1.00 93.00 86 LEU A CA 1
ATOM 643 C C . LEU A 1 86 ? 8.095 4.624 -3.692 1.00 93.00 86 LEU A C 1
ATOM 645 O O . LEU A 1 86 ? 8.294 5.132 -4.795 1.00 93.00 86 LEU A O 1
ATOM 649 N N . LEU A 1 87 ? 8.753 5.015 -2.596 1.00 91.69 87 LEU A N 1
ATOM 650 C CA . LEU A 1 87 ? 9.847 5.989 -2.626 1.00 91.69 87 LEU A CA 1
ATOM 651 C C . LEU A 1 87 ? 11.099 5.407 -3.289 1.00 91.69 87 LEU A C 1
ATOM 653 O O . LEU A 1 87 ? 11.722 6.097 -4.089 1.00 91.69 87 LEU A O 1
ATOM 657 N N . GLY A 1 88 ? 11.421 4.140 -3.012 1.00 87.94 88 GLY A N 1
ATOM 658 C CA . GLY A 1 88 ? 12.564 3.447 -3.612 1.00 87.94 88 GLY A CA 1
ATOM 659 C C . GLY A 1 88 ? 12.463 3.283 -5.130 1.00 87.94 88 GLY A C 1
ATOM 660 O O . GLY A 1 88 ? 13.482 3.299 -5.800 1.00 87.94 88 GLY A O 1
ATOM 661 N N . TRP A 1 89 ? 11.249 3.193 -5.685 1.00 84.00 89 TRP A N 1
ATOM 662 C CA . TRP A 1 89 ? 11.029 3.108 -7.137 1.00 84.00 89 TRP A CA 1
ATOM 663 C C . TRP A 1 89 ? 11.187 4.451 -7.877 1.00 84.00 89 TRP A C 1
ATOM 665 O O . TRP A 1 89 ? 11.307 4.478 -9.097 1.00 84.00 89 TRP A O 1
ATOM 675 N N . ARG A 1 90 ? 11.105 5.589 -7.172 1.00 70.06 90 ARG A N 1
ATOM 676 C CA . ARG A 1 90 ? 11.174 6.931 -7.789 1.00 70.06 90 ARG A CA 1
ATOM 677 C C . ARG A 1 90 ? 12.600 7.432 -8.040 1.00 70.06 90 ARG A C 1
ATOM 679 O O . ARG A 1 90 ? 12.724 8.491 -8.655 1.00 70.06 90 ARG A O 1
ATOM 686 N N . ASN A 1 91 ? 13.612 6.711 -7.562 1.00 54.06 91 ASN A N 1
ATOM 687 C CA . ASN A 1 91 ? 15.036 6.989 -7.761 1.00 54.06 91 ASN A CA 1
ATOM 688 C C . ASN A 1 91 ? 15.630 5.996 -8.758 1.00 54.06 91 ASN A C 1
ATOM 690 O O . ASN A 1 91 ? 16.587 6.399 -9.452 1.00 54.06 91 ASN A O 1
#

Organism: NCBI:txid1670830

Radius of gyration: 25.1 Å; chains: 1; bounding box: 60×68×36 Å

Sequence (91 aa):
MSLSRPHVPGSAEPRAAHADARDTAGCVACGAPLETPGCCSLDCVRAARRELEDNVGRLRRLQWRDVPSETRARLTERNGRLTAALLGWRN